Protein AF-A0A1B6EWQ8-F1 (afdb_monomer_lite)

pLDDT: mean 90.17, std 10.99, range [38.34, 97.69]

Radius of gyration: 24.18 Å; chains: 1; bounding box: 57×37×58 Å

Organism: NCBI:txid1464854

Foldseek 3Di:
DDDDPFDKDWDQDPVPRDIDIDGDDDDDPCNQVVPPDPDADWDKDWDADPVGIDIDPIDGDDDWDFDPDWPDAFDDDDDDPPDDDDTDGGGTDIVPRDDDDDDD

InterPro domains:
  IPR007110 Immunoglobulin-like domain [PS50835] (58-104)
  IPR013783 Immunoglobulin-like fold [G3DSA:2.60.40.10] (2-67)
  IPR013783 Immunoglobulin-like fold [G3DSA:2.60.40.10] (68-104)
  IPR036179 Immunoglobulin-like domain superfamily [SSF48726] (67-104)
  IPR057755 Netrin receptor UNC5A-D-like, N-terminal domain [PF25609] (6-61)

Structure (mmCIF, N/CA/C/O backbone):
data_AF-A0A1B6EWQ8-F1
#
_entry.id   AF-A0A1B6EWQ8-F1
#
loop_
_atom_site.group_PDB
_atom_site.id
_atom_site.type_symbol
_atom_site.label_atom_id
_atom_site.label_alt_id
_atom_site.label_comp_id
_atom_site.label_asym_id
_atom_site.label_entity_id
_atom_site.label_seq_id
_atom_site.pdbx_PDB_ins_code
_atom_site.Cartn_x
_atom_site.Cartn_y
_atom_site.Cartn_z
_atom_site.occupancy
_atom_site.B_iso_or_equiv
_atom_site.auth_seq_id
_atom_site.auth_comp_id
_atom_site.auth_asym_id
_atom_site.auth_atom_id
_atom_site.pdbx_PDB_model_num
ATOM 1 N N . ALA A 1 1 ? 10.481 12.634 -14.373 1.00 38.34 1 ALA A N 1
ATOM 2 C CA . ALA A 1 1 ? 11.571 12.138 -15.237 1.00 38.34 1 ALA A CA 1
ATOM 3 C C . ALA A 1 1 ? 12.888 12.578 -14.618 1.00 38.34 1 ALA A C 1
ATOM 5 O O . ALA A 1 1 ? 13.496 13.541 -15.061 1.00 38.34 1 ALA A O 1
ATOM 6 N N . THR A 1 2 ? 13.263 11.927 -13.526 1.00 42.16 2 THR A N 1
ATOM 7 C CA . THR A 1 2 ? 14.528 12.129 -12.824 1.00 42.16 2 THR A CA 1
ATOM 8 C C . THR A 1 2 ? 15.363 10.892 -13.114 1.00 42.16 2 THR A C 1
ATOM 10 O O . THR A 1 2 ? 14.968 9.771 -12.810 1.00 42.16 2 THR A O 1
ATOM 13 N N . GLY A 1 3 ? 16.441 11.093 -13.868 1.00 42.44 3 GLY A N 1
ATOM 14 C CA . GLY A 1 3 ? 17.383 10.050 -14.246 1.00 42.44 3 GLY A CA 1
ATOM 15 C C . GLY A 1 3 ? 18.352 9.773 -13.109 1.00 42.44 3 GLY A C 1
ATOM 16 O O . GLY A 1 3 ? 19.505 10.185 -13.187 1.00 42.44 3 GLY A O 1
ATOM 17 N N . GLU A 1 4 ? 17.895 9.089 -12.065 1.00 52.34 4 GLU A N 1
ATOM 18 C CA . GLU A 1 4 ? 18.812 8.384 -11.175 1.00 52.34 4 GLU A CA 1
ATOM 19 C C . GLU A 1 4 ? 19.142 7.033 -11.802 1.00 52.34 4 GLU A C 1
ATOM 21 O O . GLU A 1 4 ? 18.265 6.265 -12.205 1.00 52.34 4 GLU A O 1
ATOM 26 N N . LEU A 1 5 ? 20.441 6.787 -11.973 1.00 57.50 5 LEU A N 1
ATOM 27 C CA . LEU A 1 5 ? 20.959 5.544 -12.515 1.00 57.50 5 LEU A CA 1
ATOM 28 C C . LEU A 1 5 ? 20.714 4.460 -11.460 1.00 57.50 5 LEU A C 1
ATOM 30 O O . LEU A 1 5 ? 21.525 4.269 -10.555 1.00 57.50 5 LEU A O 1
ATOM 34 N N . HIS A 1 6 ? 19.562 3.797 -11.537 1.00 67.12 6 HIS A N 1
ATOM 35 C CA . HIS A 1 6 ? 19.281 2.643 -10.696 1.00 67.12 6 HIS A CA 1
ATOM 36 C C . HIS A 1 6 ? 20.428 1.641 -10.849 1.00 67.12 6 HIS A C 1
ATOM 38 O O . HIS A 1 6 ? 20.818 1.357 -11.989 1.00 67.12 6 HIS A O 1
ATOM 44 N N . PRO A 1 7 ? 21.001 1.127 -9.745 1.00 71.44 7 PRO A N 1
ATOM 45 C CA . PRO A 1 7 ? 22.063 0.141 -9.826 1.00 71.44 7 PRO A CA 1
ATOM 46 C C . PRO A 1 7 ? 21.601 -1.003 -10.721 1.00 71.44 7 PRO A C 1
ATOM 48 O O . PRO A 1 7 ? 20.515 -1.562 -10.548 1.00 71.44 7 PRO A O 1
ATOM 51 N N . HIS A 1 8 ? 22.418 -1.274 -11.731 1.00 79.62 8 HIS A N 1
ATOM 52 C CA . HIS A 1 8 ? 22.129 -2.239 -12.767 1.00 79.62 8 HIS A CA 1
ATOM 53 C C . HIS A 1 8 ? 23.264 -3.247 -12.822 1.00 79.62 8 HIS A C 1
ATOM 55 O O . HIS A 1 8 ? 24.422 -2.877 -13.037 1.00 79.62 8 HIS A O 1
ATOM 61 N N . GLN A 1 9 ? 22.929 -4.515 -12.630 1.00 84.81 9 GLN A N 1
ATOM 62 C CA . GLN A 1 9 ? 23.877 -5.609 -12.688 1.00 84.81 9 GLN A CA 1
ATOM 63 C C . GLN A 1 9 ? 23.626 -6.428 -13.946 1.00 84.81 9 GLN A C 1
ATOM 65 O O . GLN A 1 9 ? 22.521 -6.899 -14.204 1.00 84.81 9 GLN A O 1
ATOM 70 N N . GLU A 1 10 ? 24.684 -6.615 -14.724 1.00 88.44 10 GLU A N 1
ATOM 71 C CA . GLU A 1 10 ? 24.665 -7.514 -15.866 1.00 88.44 10 GLU A CA 1
ATOM 72 C C . GLU A 1 10 ? 25.296 -8.840 -15.484 1.00 88.44 10 GLU A C 1
ATOM 74 O O . GLU A 1 10 ? 26.372 -8.884 -14.883 1.00 88.44 10 GLU A O 1
ATOM 79 N N . PHE A 1 11 ? 24.653 -9.929 -15.876 1.00 89.25 11 PHE A N 1
ATOM 80 C CA . PHE A 1 11 ? 25.210 -11.261 -15.711 1.00 89.25 11 PHE A CA 1
ATOM 81 C C . PHE A 1 11 ? 24.738 -12.176 -16.833 1.00 89.25 11 PHE A C 1
ATOM 83 O O . PHE A 1 11 ? 23.773 -11.889 -17.537 1.00 89.25 11 PHE A O 1
ATOM 90 N N . VAL A 1 12 ? 25.440 -13.287 -17.020 1.00 90.50 12 VAL A N 1
ATOM 91 C CA . VAL A 1 12 ? 25.023 -14.346 -17.940 1.00 90.50 12 VAL A CA 1
ATOM 92 C C . VAL A 1 12 ? 24.577 -15.522 -17.094 1.00 90.50 12 VAL A C 1
ATOM 94 O O . VAL A 1 12 ? 25.331 -15.981 -16.239 1.00 90.50 12 VAL A O 1
ATOM 97 N N . ASP A 1 13 ? 23.352 -15.989 -17.308 1.00 85.25 13 ASP A N 1
ATOM 98 C CA . ASP A 1 13 ? 22.864 -17.196 -16.648 1.00 85.25 13 ASP A CA 1
ATOM 99 C C . ASP A 1 13 ? 23.669 -18.408 -17.162 1.00 85.25 13 ASP A C 1
ATOM 101 O O . ASP A 1 13 ? 23.635 -18.696 -18.362 1.00 85.25 13 ASP A O 1
ATOM 105 N N . PRO A 1 14 ? 24.409 -19.124 -16.295 1.00 90.44 14 PRO A N 1
ATOM 106 C CA . PRO A 1 14 ? 25.273 -20.224 -16.711 1.00 90.44 14 PRO A CA 1
ATOM 107 C C . PRO A 1 14 ? 24.508 -21.447 -17.238 1.00 90.44 14 PRO A C 1
ATOM 109 O O . PRO A 1 14 ? 25.108 -22.269 -17.927 1.00 90.44 14 PRO A O 1
ATOM 112 N N . GLN A 1 15 ? 23.211 -21.594 -16.939 1.00 91.69 15 GLN A N 1
ATOM 113 C CA . GLN A 1 15 ? 22.393 -22.703 -17.444 1.00 91.69 15 GLN A CA 1
ATOM 114 C C . GLN A 1 15 ?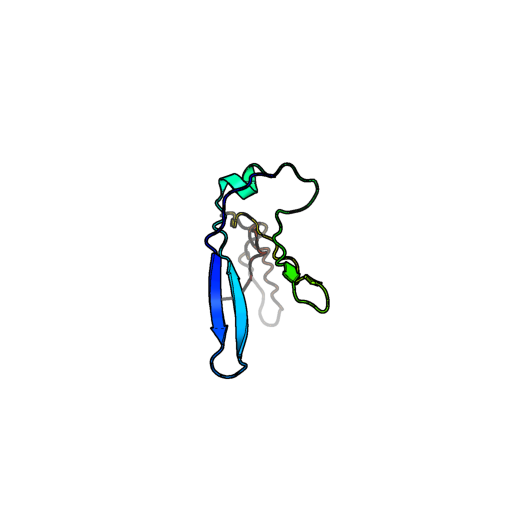 21.802 -22.412 -18.826 1.00 91.69 15 GLN A C 1
ATOM 116 O O . GLN A 1 15 ? 21.648 -23.330 -19.631 1.00 91.69 15 GLN A O 1
ATOM 121 N N . THR A 1 16 ? 21.473 -21.150 -19.113 1.00 88.00 16 THR A N 1
ATOM 122 C CA . THR A 1 16 ? 20.778 -20.759 -20.353 1.00 88.00 16 THR A CA 1
ATOM 123 C C . THR A 1 16 ? 21.655 -19.986 -21.340 1.00 88.00 16 THR A C 1
ATOM 125 O O . THR A 1 16 ? 21.307 -19.881 -22.515 1.00 88.00 16 THR A O 1
ATOM 128 N N . GLY A 1 17 ? 22.788 -19.436 -20.893 1.00 85.69 17 GLY A N 1
ATOM 129 C CA . GLY A 1 17 ? 23.663 -18.569 -21.686 1.00 85.69 17 GLY A CA 1
ATOM 130 C C . GLY A 1 17 ? 23.058 -17.196 -22.004 1.00 85.69 17 GLY A C 1
ATOM 131 O O . GLY A 1 17 ? 23.633 -16.436 -22.785 1.00 85.69 17 GLY A O 1
ATOM 132 N N . VAL A 1 18 ? 21.898 -16.865 -21.428 1.00 86.06 18 VAL A N 1
ATOM 133 C CA . VAL A 1 18 ? 21.200 -15.597 -21.662 1.00 86.06 18 VAL A CA 1
ATOM 134 C C . VAL A 1 18 ? 21.845 -14.496 -20.824 1.00 86.06 18 VAL A C 1
ATOM 136 O O . VAL A 1 18 ? 22.038 -14.651 -19.617 1.00 86.06 18 VAL A O 1
ATOM 139 N N . ARG A 1 19 ? 22.169 -13.365 -21.464 1.00 87.06 19 ARG A N 1
ATOM 140 C CA . ARG A 1 19 ? 22.618 -12.152 -20.772 1.00 87.06 19 ARG A CA 1
ATOM 141 C C . ARG A 1 19 ? 21.409 -11.452 -20.166 1.00 87.06 19 ARG A C 1
ATOM 143 O O . ARG A 1 19 ? 20.534 -10.987 -20.894 1.00 87.06 19 ARG A O 1
ATOM 150 N N . ASN A 1 20 ? 21.388 -11.388 -18.847 1.00 88.38 20 ASN A N 1
ATOM 151 C CA . ASN A 1 20 ? 20.355 -10.750 -18.061 1.00 88.38 20 ASN A CA 1
ATOM 152 C C . ASN A 1 20 ? 20.844 -9.422 -17.498 1.00 88.38 20 ASN A C 1
ATOM 154 O O . ASN A 1 20 ? 22.038 -9.178 -17.304 1.00 88.38 20 ASN A O 1
ATOM 158 N N . VAL A 1 21 ? 19.853 -8.584 -17.257 1.00 89.19 21 VAL A N 1
ATOM 159 C CA . VAL A 1 21 ? 19.950 -7.240 -16.724 1.00 89.19 21 VAL A CA 1
ATOM 160 C C . VAL A 1 21 ? 19.049 -7.215 -15.500 1.00 89.19 21 VAL A C 1
ATOM 162 O O . VAL A 1 21 ? 17.844 -7.431 -15.618 1.00 89.19 21 VAL A O 1
ATOM 165 N N . GLU A 1 22 ? 19.629 -6.968 -14.335 1.00 87.06 22 GLU A N 1
ATOM 166 C CA . GLU A 1 22 ? 18.887 -6.765 -13.096 1.00 87.06 22 GLU A CA 1
ATOM 167 C C . GLU A 1 22 ? 19.003 -5.307 -12.668 1.00 87.06 22 GLU A C 1
ATOM 169 O O . GLU A 1 22 ? 20.072 -4.710 -12.773 1.00 87.06 22 GLU A O 1
ATOM 174 N N . THR A 1 23 ? 17.900 -4.724 -12.202 1.00 87.75 23 THR A N 1
ATOM 175 C CA . THR A 1 23 ? 17.860 -3.350 -11.702 1.00 87.75 23 THR A CA 1
ATOM 176 C C . THR A 1 23 ? 17.068 -3.283 -10.407 1.00 87.75 23 THR A C 1
ATOM 178 O O . THR A 1 23 ? 16.065 -3.982 -10.250 1.00 87.75 23 THR A O 1
ATOM 181 N N . VAL A 1 24 ? 17.523 -2.445 -9.477 1.00 88.75 24 VAL A N 1
ATOM 182 C CA . VAL A 1 24 ? 16.874 -2.241 -8.179 1.00 88.75 24 VAL A CA 1
ATOM 183 C C . VAL A 1 24 ? 16.585 -0.759 -7.992 1.00 88.75 24 VAL A C 1
ATOM 185 O O . VAL A 1 24 ? 17.455 0.083 -8.205 1.00 88.75 24 VAL A O 1
ATOM 188 N N . ILE A 1 25 ? 15.359 -0.451 -7.572 1.00 90.19 25 ILE A N 1
ATOM 189 C CA . ILE A 1 25 ? 14.889 0.910 -7.313 1.00 90.19 25 ILE A CA 1
ATOM 190 C C . ILE A 1 25 ? 14.524 1.010 -5.838 1.00 90.19 25 ILE A C 1
ATOM 192 O O . ILE A 1 25 ? 13.728 0.212 -5.343 1.00 90.19 25 ILE A O 1
ATOM 196 N N . ASN A 1 26 ? 15.092 1.998 -5.149 1.00 92.00 26 ASN A N 1
ATOM 197 C CA . ASN A 1 26 ? 14.695 2.335 -3.789 1.00 92.00 26 ASN A CA 1
ATOM 198 C C . ASN A 1 26 ? 13.634 3.427 -3.851 1.00 92.00 26 ASN A C 1
ATOM 200 O O . ASN A 1 26 ? 13.831 4.432 -4.522 1.00 92.00 26 ASN A O 1
ATOM 204 N N . ILE A 1 27 ? 12.520 3.209 -3.158 1.00 93.38 27 ILE A N 1
ATOM 205 C CA . ILE A 1 27 ? 11.374 4.117 -3.155 1.00 93.38 27 ILE A CA 1
ATOM 206 C C . ILE A 1 27 ? 11.184 4.589 -1.724 1.00 93.38 27 ILE A C 1
ATOM 208 O O . ILE A 1 27 ? 11.040 3.780 -0.803 1.00 93.38 27 ILE A O 1
ATOM 212 N N . THR A 1 28 ? 11.236 5.897 -1.538 1.00 94.62 28 THR A N 1
ATOM 213 C CA . THR A 1 28 ? 11.097 6.550 -0.244 1.00 94.62 28 THR A CA 1
ATOM 214 C C . THR A 1 28 ? 9.647 6.948 0.011 1.00 94.62 28 THR A C 1
ATOM 216 O O . THR A 1 28 ? 8.783 6.880 -0.863 1.00 94.62 28 THR A O 1
ATOM 219 N N . ARG A 1 29 ? 9.360 7.351 1.251 1.00 93.94 29 ARG A N 1
ATOM 220 C CA . ARG A 1 29 ? 8.054 7.913 1.605 1.00 93.94 29 ARG A CA 1
ATOM 221 C C . ARG A 1 29 ? 7.777 9.195 0.818 1.00 93.94 29 ARG A C 1
ATOM 223 O O . ARG A 1 29 ? 6.667 9.345 0.316 1.00 93.94 29 ARG A O 1
ATOM 230 N N . ASP A 1 30 ? 8.777 10.063 0.702 1.00 95.19 30 ASP A N 1
ATOM 231 C CA . ASP A 1 30 ? 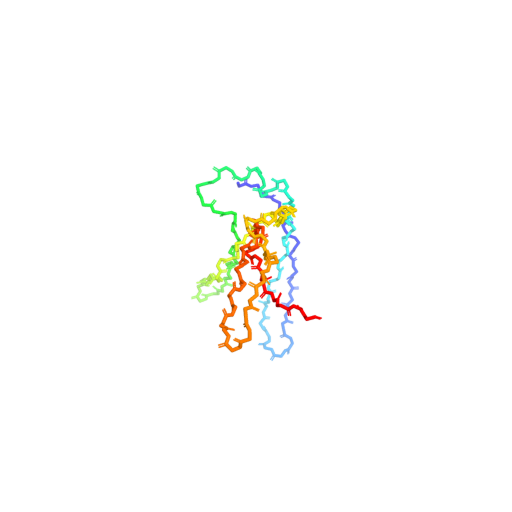8.646 11.367 0.052 1.00 95.19 30 ASP A CA 1
ATOM 232 C C . ASP A 1 30 ? 8.308 11.193 -1.437 1.00 95.19 30 ASP A C 1
ATOM 234 O O . ASP A 1 30 ? 7.399 11.851 -1.931 1.00 95.19 30 ASP A O 1
ATOM 238 N N . ASP A 1 31 ? 8.903 10.200 -2.118 1.00 94.00 31 ASP A N 1
ATOM 239 C CA . ASP A 1 31 ? 8.571 9.865 -3.517 1.00 94.00 31 ASP A CA 1
ATOM 240 C C . ASP A 1 31 ? 7.075 9.575 -3.731 1.00 94.00 31 ASP A C 1
ATOM 242 O O . ASP A 1 31 ? 6.511 9.892 -4.781 1.00 94.00 31 ASP A O 1
ATOM 246 N N . VAL A 1 32 ? 6.433 8.942 -2.743 1.00 94.75 32 VAL A N 1
ATOM 247 C CA . VAL A 1 32 ? 5.018 8.552 -2.794 1.00 94.75 32 VAL A CA 1
ATOM 248 C C . VAL A 1 32 ? 4.113 9.701 -2.348 1.00 94.75 32 VAL A C 1
ATOM 250 O O . VAL A 1 32 ? 3.076 9.929 -2.967 1.00 94.75 32 VAL A O 1
ATOM 253 N N . GLU A 1 33 ? 4.481 10.429 -1.290 1.00 92.56 33 GLU A N 1
ATOM 254 C CA . GLU A 1 33 ? 3.692 11.550 -0.756 1.00 92.56 33 GLU A CA 1
ATOM 255 C C . GLU A 1 33 ? 3.726 12.782 -1.682 1.00 92.56 33 GLU A C 1
ATOM 257 O O . GLU A 1 33 ? 2.723 13.488 -1.801 1.00 92.56 33 GLU A O 1
ATOM 262 N N . GLU A 1 34 ? 4.829 13.003 -2.403 1.00 93.38 34 GLU A N 1
ATOM 263 C CA . GLU A 1 34 ? 4.993 14.090 -3.381 1.00 93.38 34 GLU A CA 1
ATOM 264 C C . GLU A 1 34 ? 4.541 13.706 -4.802 1.00 93.38 34 GLU A C 1
ATOM 266 O O . GLU A 1 34 ? 4.685 14.472 -5.761 1.00 93.38 34 GLU A O 1
ATOM 271 N N . TYR A 1 35 ? 3.955 12.522 -4.977 1.00 93.38 35 TYR A N 1
ATOM 272 C CA . TYR A 1 35 ? 3.384 12.126 -6.255 1.00 93.38 35 TYR A CA 1
ATOM 273 C C . TYR A 1 35 ? 2.015 12.776 -6.478 1.00 93.38 35 TYR A C 1
ATOM 275 O O . TYR A 1 35 ? 0.973 12.268 -6.071 1.00 93.38 35 TYR A O 1
ATOM 283 N N . PHE A 1 36 ? 2.001 13.885 -7.216 1.00 90.00 36 PHE A N 1
ATOM 284 C CA . PHE A 1 36 ? 0.776 14.619 -7.571 1.00 90.00 36 PHE A CA 1
ATOM 285 C C . PHE A 1 36 ? 0.034 14.052 -8.800 1.00 90.00 36 PHE A C 1
ATOM 287 O O . PHE A 1 36 ? -0.680 14.775 -9.501 1.00 90.00 36 PHE A O 1
ATOM 294 N N . GLY A 1 37 ? 0.230 12.768 -9.116 1.00 89.81 37 GLY A N 1
ATOM 295 C CA . GLY A 1 37 ? -0.504 12.100 -10.190 1.00 89.81 37 GLY A CA 1
ATOM 296 C C . GLY A 1 37 ? -1.985 11.900 -9.848 1.00 89.81 37 GLY A C 1
ATOM 297 O O . GLY A 1 37 ? -2.389 11.950 -8.692 1.00 89.81 37 GLY A O 1
ATOM 298 N N . LYS A 1 38 ? -2.820 11.670 -10.871 1.00 88.06 38 LYS A N 1
ATOM 299 C CA . LYS A 1 38 ? -4.253 11.366 -10.668 1.00 88.06 38 LYS A CA 1
ATOM 300 C C . LYS A 1 38 ? -4.494 9.952 -10.128 1.00 88.06 38 LYS A C 1
ATOM 302 O O . LYS A 1 38 ? -5.511 9.716 -9.485 1.00 88.06 38 LYS A O 1
ATOM 307 N N . ASP A 1 39 ? -3.583 9.034 -10.436 1.00 91.38 39 ASP A N 1
ATOM 308 C CA . ASP A 1 39 ? -3.632 7.637 -10.009 1.00 91.38 39 ASP A CA 1
ATOM 309 C C . ASP A 1 39 ? -2.759 7.421 -8.763 1.00 91.38 39 ASP A C 1
ATOM 311 O O . ASP A 1 39 ? -2.069 8.329 -8.310 1.00 91.38 39 ASP A O 1
ATOM 315 N N . LYS A 1 40 ? -2.749 6.200 -8.218 1.00 91.12 40 LYS A N 1
ATOM 316 C CA . LYS A 1 40 ? -1.784 5.807 -7.182 1.00 91.12 40 LYS A CA 1
ATOM 317 C C . LYS A 1 40 ? -0.363 5.709 -7.743 1.00 91.12 40 LYS A C 1
ATOM 319 O O . LYS A 1 40 ? -0.183 5.415 -8.929 1.00 91.12 40 LYS A O 1
ATOM 324 N N . PHE A 1 41 ? 0.635 5.869 -6.872 1.00 95.12 41 PHE A N 1
ATOM 325 C CA . PHE A 1 41 ? 2.031 5.625 -7.225 1.00 95.12 41 PHE A CA 1
ATOM 326 C C . PHE A 1 41 ? 2.211 4.164 -7.654 1.00 95.12 41 PHE A C 1
ATOM 328 O O . PHE A 1 41 ? 1.772 3.239 -6.964 1.00 95.12 41 PHE A O 1
ATOM 335 N N . LYS A 1 42 ? 2.831 3.943 -8.816 1.00 94.94 42 LYS A N 1
ATOM 336 C CA . LYS A 1 42 ? 3.016 2.601 -9.374 1.00 94.94 42 LYS A CA 1
ATOM 337 C C . LYS A 1 42 ? 4.342 2.448 -10.102 1.00 94.94 42 LYS A C 1
ATOM 339 O O . LYS A 1 42 ? 4.796 3.369 -10.779 1.00 94.94 42 LYS A O 1
ATOM 344 N N . CYS A 1 43 ? 4.897 1.246 -10.027 1.00 93.88 43 CYS A N 1
ATOM 345 C CA . CYS A 1 43 ? 6.097 0.842 -10.744 1.00 93.88 43 CYS A CA 1
ATOM 346 C C . CYS A 1 43 ? 5.784 -0.296 -11.714 1.00 93.88 43 CYS A C 1
ATOM 348 O O . CYS A 1 43 ? 5.088 -1.249 -11.374 1.00 93.88 43 CYS A O 1
ATOM 350 N N . GLU A 1 44 ? 6.336 -0.212 -12.919 1.00 94.56 44 GLU A N 1
ATOM 351 C CA . GLU A 1 44 ? 6.299 -1.279 -13.918 1.00 94.56 44 GLU A CA 1
ATOM 352 C C . GLU A 1 44 ? 7.732 -1.597 -14.331 1.00 94.56 44 GLU A C 1
ATOM 354 O O . GLU A 1 44 ? 8.520 -0.689 -14.599 1.00 94.56 44 GLU A O 1
ATOM 359 N N . CYS A 1 45 ? 8.063 -2.882 -14.415 1.00 92.00 45 CYS A N 1
ATOM 360 C CA . CYS A 1 45 ? 9.319 -3.328 -14.991 1.00 92.00 45 CYS A CA 1
ATOM 361 C C . CYS A 1 45 ? 9.112 -3.598 -16.483 1.00 92.00 45 CYS A C 1
ATOM 363 O O . CYS A 1 45 ? 8.167 -4.289 -16.878 1.00 92.00 45 CYS A O 1
ATOM 365 N N . VAL A 1 46 ? 9.989 -3.047 -17.319 1.00 92.06 46 VAL A N 1
ATOM 366 C CA . VAL A 1 46 ? 9.984 -3.282 -18.764 1.00 92.06 46 VAL A CA 1
ATOM 367 C C . VAL A 1 46 ? 11.246 -4.053 -19.115 1.00 92.06 46 VAL A C 1
ATOM 369 O O . VAL A 1 46 ? 12.347 -3.594 -18.833 1.00 92.06 46 VAL A O 1
ATOM 372 N N . ALA A 1 47 ? 11.081 -5.227 -19.720 1.00 90.19 47 ALA A N 1
ATOM 373 C CA . ALA A 1 47 ? 12.186 -6.068 -20.163 1.00 90.19 47 ALA A CA 1
ATOM 374 C C . ALA A 1 47 ? 12.297 -6.029 -21.689 1.00 90.19 47 ALA A C 1
ATOM 376 O O . ALA A 1 47 ? 11.285 -6.119 -22.390 1.00 90.19 47 ALA A O 1
ATOM 377 N N . TRP A 1 48 ? 13.525 -5.935 -22.204 1.00 89.25 48 TRP A N 1
ATOM 378 C CA . TRP A 1 48 ? 13.822 -5.844 -23.636 1.00 89.25 48 TRP A CA 1
ATOM 379 C C . TRP A 1 48 ? 14.714 -6.993 -24.104 1.00 89.25 48 TRP A C 1
ATOM 381 O O . TRP A 1 48 ? 15.614 -7.435 -23.397 1.00 89.25 48 TRP A O 1
ATOM 391 N N . SER A 1 49 ? 14.488 -7.449 -25.334 1.00 87.25 49 SER A N 1
ATOM 392 C CA . SER A 1 49 ? 15.324 -8.419 -26.045 1.00 87.25 49 SER A CA 1
ATOM 393 C C . SER A 1 49 ? 15.369 -8.084 -27.539 1.00 87.25 49 SER A C 1
ATOM 395 O O . SER A 1 49 ? 14.608 -7.242 -28.020 1.00 87.25 49 SER A O 1
ATOM 397 N N . SER A 1 50 ? 16.184 -8.804 -28.315 1.00 86.06 50 SER A N 1
ATOM 398 C CA . SER A 1 50 ? 16.186 -8.694 -29.784 1.00 86.06 50 SER A CA 1
ATOM 399 C C . SER A 1 50 ? 14.835 -9.026 -30.434 1.00 86.06 50 SER A C 1
ATOM 401 O O . SER A 1 50 ? 14.602 -8.666 -31.584 1.00 86.06 50 SER A O 1
ATOM 403 N N . ARG A 1 51 ? 13.933 -9.701 -29.708 1.00 88.81 51 ARG A N 1
ATOM 404 C CA . ARG A 1 51 ? 12.602 -10.109 -30.183 1.00 88.81 51 ARG A CA 1
ATOM 405 C C . ARG A 1 51 ? 11.491 -9.126 -29.806 1.00 88.81 51 ARG A C 1
ATOM 407 O O . ARG A 1 51 ? 10.353 -9.337 -30.213 1.00 88.81 51 ARG A O 1
ATOM 414 N N . GLY A 1 52 ? 11.796 -8.082 -29.032 1.00 92.19 52 GLY A N 1
ATOM 415 C CA . GLY A 1 52 ? 10.828 -7.082 -28.582 1.00 92.19 52 GLY A CA 1
ATOM 416 C C . GLY A 1 52 ? 10.891 -6.812 -27.080 1.00 92.19 52 GLY A C 1
ATOM 417 O O . GLY A 1 52 ? 11.868 -7.160 -26.414 1.00 92.19 52 GLY A O 1
ATOM 418 N N . GLN A 1 53 ? 9.833 -6.187 -26.559 1.00 94.25 53 GLN A N 1
ATOM 419 C CA . GLN A 1 53 ? 9.709 -5.787 -25.156 1.00 94.25 53 GLN A CA 1
ATOM 420 C C . GLN A 1 53 ? 8.453 -6.364 -24.507 1.00 94.25 53 GLN A C 1
ATOM 422 O O . GLN A 1 53 ? 7.419 -6.495 -25.164 1.00 94.25 53 GLN A O 1
ATOM 427 N N . ILE A 1 54 ? 8.531 -6.646 -23.211 1.00 94.62 54 ILE A N 1
ATOM 428 C CA . ILE A 1 54 ? 7.392 -7.051 -22.383 1.00 94.62 54 ILE A CA 1
ATOM 429 C C . ILE A 1 54 ? 7.330 -6.185 -21.123 1.00 94.62 54 ILE A C 1
ATOM 431 O O . ILE A 1 54 ? 8.343 -5.638 -20.688 1.00 94.62 54 ILE A O 1
ATOM 435 N N . ARG A 1 55 ? 6.135 -6.050 -20.544 1.00 95.44 55 ARG A N 1
ATOM 436 C CA . ARG A 1 55 ? 5.894 -5.282 -19.315 1.00 95.44 55 ARG A CA 1
ATOM 437 C C . ARG A 1 55 ? 5.407 -6.207 -18.210 1.00 95.44 55 ARG A C 1
ATOM 439 O O . ARG A 1 55 ? 4.618 -7.112 -18.478 1.00 95.44 55 ARG A O 1
ATOM 446 N N . SER A 1 56 ? 5.868 -5.973 -16.988 1.00 95.69 56 SER A N 1
ATOM 447 C CA . SER A 1 56 ? 5.345 -6.645 -15.801 1.00 95.69 56 SER A CA 1
ATOM 448 C C . SER A 1 56 ? 3.925 -6.177 -15.479 1.00 95.69 56 SER A C 1
ATOM 450 O O . SER A 1 56 ? 3.415 -5.210 -16.047 1.00 95.69 56 SER A O 1
ATOM 452 N N . GLN A 1 57 ? 3.300 -6.831 -14.502 1.00 97.31 57 GLN A N 1
ATOM 453 C CA . GLN A 1 57 ? 2.159 -6.231 -13.818 1.00 97.31 57 GLN A CA 1
ATOM 454 C C . GLN A 1 57 ? 2.618 -4.977 -13.048 1.00 97.31 57 GLN A C 1
ATOM 456 O O . GLN A 1 57 ? 3.741 -4.976 -12.526 1.00 97.31 57 GLN A O 1
ATOM 461 N N . PRO A 1 58 ? 1.790 -3.921 -12.976 1.00 95.69 58 PRO A N 1
ATOM 462 C CA . PRO A 1 58 ? 2.106 -2.735 -12.196 1.00 95.69 58 PRO A CA 1
ATOM 463 C C . PRO A 1 58 ? 2.057 -3.043 -10.696 1.00 95.69 58 PRO A C 1
ATOM 465 O O . PRO A 1 58 ? 1.050 -3.532 -10.184 1.00 95.69 58 PRO A O 1
ATOM 468 N N . ALA A 1 59 ? 3.130 -2.711 -9.985 1.00 95.25 59 ALA A N 1
ATOM 469 C CA . ALA A 1 59 ? 3.187 -2.731 -8.532 1.00 95.25 59 ALA A CA 1
ATOM 470 C C . ALA A 1 59 ? 2.712 -1.378 -7.992 1.00 95.25 59 ALA A C 1
ATOM 472 O O . ALA A 1 59 ? 3.345 -0.358 -8.252 1.00 95.25 59 ALA A O 1
ATOM 473 N N . VAL A 1 60 ? 1.594 -1.364 -7.266 1.00 94.75 60 VAL A N 1
ATOM 474 C CA . VAL A 1 60 ? 1.056 -0.156 -6.624 1.00 94.75 60 VAL A CA 1
ATOM 475 C C . VAL A 1 60 ? 1.662 -0.010 -5.235 1.00 94.75 60 VAL A C 1
ATOM 477 O O . VAL A 1 60 ? 1.682 -0.972 -4.468 1.00 94.75 60 VAL A O 1
ATOM 480 N N . ILE A 1 61 ? 2.136 1.189 -4.915 1.00 95.19 61 ILE A N 1
ATOM 481 C CA . ILE A 1 61 ? 2.819 1.494 -3.660 1.00 95.19 61 ILE A CA 1
ATOM 482 C C . ILE A 1 61 ? 2.026 2.582 -2.948 1.00 95.19 61 ILE A C 1
ATOM 484 O O . ILE A 1 61 ? 1.694 3.605 -3.539 1.00 95.19 61 ILE A O 1
ATOM 488 N N . ASP A 1 62 ? 1.717 2.339 -1.679 1.00 93.75 62 ASP A N 1
ATOM 489 C CA . ASP A 1 62 ? 0.966 3.246 -0.817 1.00 93.75 62 ASP A CA 1
ATOM 490 C C . ASP A 1 62 ? 1.667 3.365 0.539 1.00 93.75 62 ASP A C 1
ATOM 492 O O . ASP A 1 62 ? 2.308 2.425 1.022 1.00 93.75 62 ASP A O 1
ATOM 496 N N . VAL A 1 63 ? 1.486 4.510 1.195 1.00 94.88 63 VAL A N 1
ATOM 497 C CA . VAL A 1 63 ? 1.940 4.709 2.573 1.00 94.88 63 VAL A CA 1
ATOM 498 C C . VAL A 1 63 ? 0.994 3.977 3.523 1.00 94.88 63 VAL A C 1
ATOM 500 O O . VAL A 1 63 ? -0.158 4.375 3.715 1.00 94.88 63 VAL A O 1
ATOM 503 N N . ALA A 1 64 ? 1.489 2.900 4.133 1.00 96.44 64 ALA A N 1
ATOM 504 C CA . ALA A 1 64 ? 0.703 2.095 5.057 1.00 96.44 64 ALA A CA 1
ATOM 505 C C . ALA A 1 64 ? 0.327 2.881 6.322 1.00 96.44 64 ALA A C 1
ATOM 507 O O . ALA A 1 64 ? 1.159 3.560 6.933 1.00 96.44 64 ALA A O 1
ATOM 508 N N . TYR A 1 65 ? -0.928 2.746 6.749 1.00 96.38 65 TYR A N 1
ATOM 509 C CA . TYR A 1 65 ? -1.404 3.304 8.011 1.00 96.38 65 TYR A CA 1
ATOM 510 C C . TYR A 1 65 ? -2.562 2.491 8.582 1.00 96.38 65 TYR A C 1
ATOM 512 O O . TYR A 1 65 ? -3.295 1.814 7.862 1.00 96.38 65 TYR A O 1
ATOM 520 N N . LEU A 1 66 ? -2.764 2.631 9.890 1.00 97.69 66 LEU A N 1
ATOM 521 C CA . LEU A 1 66 ? -3.922 2.105 10.598 1.00 97.69 66 LEU A CA 1
ATOM 522 C C . LEU A 1 66 ? -4.357 3.115 11.660 1.00 97.69 66 LEU A C 1
ATOM 524 O O . LEU A 1 66 ? -3.548 3.572 12.472 1.00 97.69 66 LEU A O 1
ATOM 528 N N . LYS A 1 67 ? -5.631 3.506 11.644 1.00 97.56 67 LYS A N 1
ATOM 529 C CA . LYS A 1 67 ? -6.197 4.381 12.676 1.00 97.56 67 LYS A CA 1
ATOM 530 C C . LYS A 1 67 ? -6.370 3.605 13.985 1.00 97.56 67 LYS A C 1
ATOM 532 O O . LYS A 1 67 ? -6.545 2.394 13.994 1.00 97.56 67 LYS A O 1
ATOM 537 N N . LYS A 1 68 ? -6.312 4.318 15.114 1.00 96.50 68 LYS A N 1
ATOM 538 C CA . LYS A 1 68 ? -6.425 3.701 16.449 1.00 96.50 68 LYS A CA 1
ATOM 539 C C . LYS A 1 68 ? -7.866 3.390 16.850 1.00 96.50 68 LYS A C 1
ATOM 541 O O . LYS A 1 68 ? -8.102 2.443 17.588 1.00 96.50 68 LYS A O 1
ATOM 546 N N . GLN A 1 69 ? -8.808 4.227 16.427 1.00 96.25 69 GLN A N 1
ATOM 547 C CA . GLN A 1 69 ? -10.209 4.123 16.824 1.00 96.25 69 GLN A CA 1
ATOM 548 C C . GLN A 1 69 ? -10.951 3.224 15.841 1.00 96.25 69 GLN A C 1
ATOM 550 O O . GLN A 1 69 ? -10.858 3.428 14.631 1.00 96.25 69 GLN A O 1
ATOM 555 N N . PHE A 1 70 ? -11.661 2.233 16.376 1.00 95.69 70 PHE A N 1
ATOM 556 C CA . PHE A 1 70 ? -12.578 1.410 15.598 1.00 95.69 70 PHE A CA 1
ATOM 557 C C . PHE A 1 70 ? -13.719 2.270 15.076 1.00 95.69 70 PHE A C 1
ATOM 559 O O . PHE A 1 70 ? -14.184 3.165 15.779 1.00 95.69 70 PHE A O 1
ATOM 566 N N . ASP A 1 71 ? -14.173 1.955 13.868 1.00 95.00 71 ASP A N 1
ATOM 567 C CA . ASP A 1 71 ? -15.375 2.570 13.317 1.00 95.00 71 ASP A CA 1
ATOM 568 C C . ASP A 1 71 ? -16.616 2.081 14.083 1.00 95.00 71 ASP A C 1
ATOM 570 O O . ASP A 1 71 ? -17.455 2.870 14.509 1.00 95.00 71 ASP A O 1
ATOM 574 N N . SER A 1 72 ? -16.666 0.780 14.399 1.00 94.94 72 SER A N 1
ATOM 575 C CA . SER A 1 72 ? -17.555 0.262 15.443 1.00 94.94 72 SER A CA 1
ATOM 576 C C . SER A 1 72 ? -16.902 -0.903 16.198 1.00 94.94 72 SER A C 1
ATOM 578 O O . SER A 1 72 ? -16.584 -1.934 15.597 1.00 94.94 72 SER A O 1
ATOM 580 N N . PRO A 1 73 ? -16.642 -0.766 17.508 1.00 94.50 73 PRO A N 1
ATOM 581 C CA . PRO A 1 73 ? -16.199 -1.889 18.320 1.00 94.50 73 PRO A CA 1
ATOM 582 C C . PRO A 1 73 ? -17.380 -2.820 18.650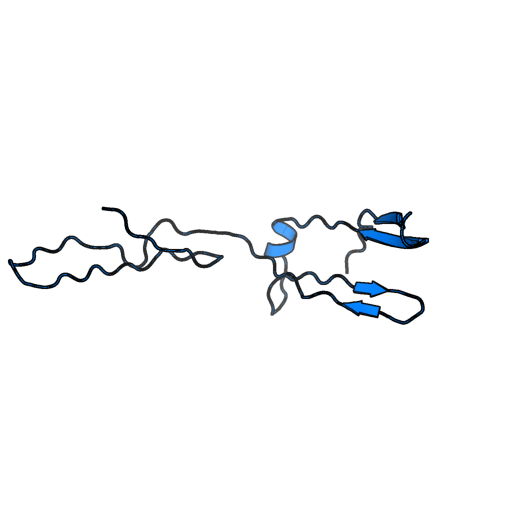 1.00 94.50 73 PRO A C 1
ATOM 584 O O . PRO A 1 73 ? -18.531 -2.378 18.644 1.00 94.50 73 PRO A O 1
ATOM 587 N N . PRO A 1 74 ? -17.120 -4.091 19.000 1.00 95.38 74 PRO A N 1
ATOM 588 C CA . PRO A 1 74 ? -18.151 -4.948 19.569 1.00 95.38 74 PRO A CA 1
ATOM 589 C C . PRO A 1 74 ? -18.590 -4.426 20.940 1.00 95.38 74 PRO A C 1
ATOM 591 O O . PRO A 1 74 ? -17.759 -4.098 21.789 1.00 95.38 74 PRO A O 1
ATOM 594 N N . TYR A 1 75 ? -19.901 -4.374 21.162 1.00 93.81 75 TYR A N 1
ATOM 595 C CA . TYR A 1 75 ? -20.496 -3.936 22.424 1.00 93.81 75 TYR A CA 1
ATOM 596 C C . TYR A 1 75 ? -20.993 -5.124 23.242 1.00 93.81 75 TYR A C 1
ATOM 598 O O . TYR A 1 75 ? -21.462 -6.121 22.694 1.00 93.81 75 TYR A O 1
ATOM 606 N N . SER A 1 76 ? -20.932 -4.993 24.566 1.00 94.38 76 SER A N 1
ATOM 607 C CA . SER A 1 76 ? -21.504 -5.979 25.479 1.00 94.38 76 SER A CA 1
ATOM 608 C C . SER A 1 76 ? -23.021 -6.056 25.311 1.00 94.38 76 SER A C 1
ATOM 610 O O . SER A 1 76 ? -23.704 -5.032 25.333 1.00 94.38 76 SER A O 1
ATOM 612 N N . GLN A 1 77 ? -23.547 -7.275 25.204 1.00 93.56 77 GLN A N 1
ATOM 613 C CA . GLN A 1 77 ? -24.978 -7.545 25.109 1.00 93.56 77 GLN A CA 1
ATOM 614 C C . GLN A 1 77 ? -25.394 -8.526 26.210 1.00 93.56 77 GLN A C 1
ATOM 616 O O . GLN A 1 77 ? -24.736 -9.544 26.418 1.00 93.56 77 GLN A O 1
ATOM 621 N N . ASN A 1 78 ? -26.503 -8.230 26.891 1.00 94.94 78 ASN A N 1
ATOM 622 C CA . ASN A 1 78 ? -27.203 -9.203 27.726 1.00 94.94 78 ASN A CA 1
ATOM 623 C C . ASN A 1 78 ? -28.239 -9.916 26.858 1.00 94.94 78 ASN A C 1
ATOM 625 O O . ASN A 1 78 ? -29.023 -9.257 26.174 1.00 94.94 78 ASN A O 1
ATOM 629 N N . VAL A 1 79 ? -28.227 -11.244 26.874 1.00 95.06 79 VAL A N 1
ATOM 630 C CA . VAL A 1 79 ? -29.112 -12.082 26.060 1.00 95.06 79 VAL A CA 1
ATOM 631 C C . VAL A 1 79 ? -29.725 -13.139 26.964 1.00 95.06 79 VAL A C 1
ATOM 633 O O . VAL A 1 79 ? -29.032 -13.714 27.804 1.00 95.06 79 VAL A O 1
ATOM 636 N N . GLU A 1 80 ? -31.034 -13.343 26.834 1.00 96.25 80 GLU A N 1
ATOM 637 C CA . GLU A 1 80 ? -31.742 -14.386 27.572 1.00 96.25 80 GLU A CA 1
ATOM 638 C C . GLU A 1 80 ? -31.284 -15.780 27.126 1.00 96.25 80 GLU A C 1
ATOM 640 O O . GLU A 1 80 ? -30.729 -15.966 26.041 1.00 96.25 80 GLU A O 1
ATOM 645 N N . MET A 1 81 ? -31.526 -16.782 27.970 1.00 94.94 81 MET A N 1
ATOM 646 C CA . MET A 1 81 ? -31.257 -18.169 27.597 1.00 94.94 81 MET A CA 1
ATOM 647 C C . MET A 1 81 ? -32.042 -18.528 26.323 1.00 94.94 81 MET A C 1
ATOM 649 O O . MET A 1 81 ? -33.143 -18.024 26.098 1.00 94.94 81 MET A O 1
ATOM 653 N N . ASP A 1 82 ? -31.432 -19.350 25.468 1.00 94.06 82 ASP A N 1
ATOM 654 C CA . ASP A 1 82 ? -31.980 -19.801 24.180 1.00 94.06 82 ASP A CA 1
ATOM 655 C C . ASP A 1 82 ? -32.245 -18.702 23.133 1.00 94.06 82 ASP A C 1
ATOM 657 O O . ASP A 1 82 ? -32.844 -18.964 22.090 1.00 94.06 82 ASP A O 1
ATOM 661 N N . HIS A 1 83 ? -31.741 -17.484 23.355 1.00 95.56 83 HIS A N 1
ATOM 662 C CA . HIS A 1 83 ? -31.782 -16.401 22.373 1.00 95.56 83 HIS A CA 1
ATOM 663 C C . HIS A 1 83 ? -30.430 -16.216 21.665 1.00 95.56 83 HIS A C 1
ATOM 665 O O . HIS A 1 83 ? -29.361 -16.509 22.203 1.00 95.56 83 HIS A O 1
ATOM 671 N N . GLN A 1 84 ? -30.469 -15.718 20.426 1.00 94.06 84 GLN A N 1
ATOM 672 C CA . GLN A 1 84 ? -29.276 -15.463 19.615 1.00 94.06 84 GLN A CA 1
ATOM 673 C C . GLN A 1 84 ? -28.639 -14.105 19.954 1.00 94.06 84 GLN 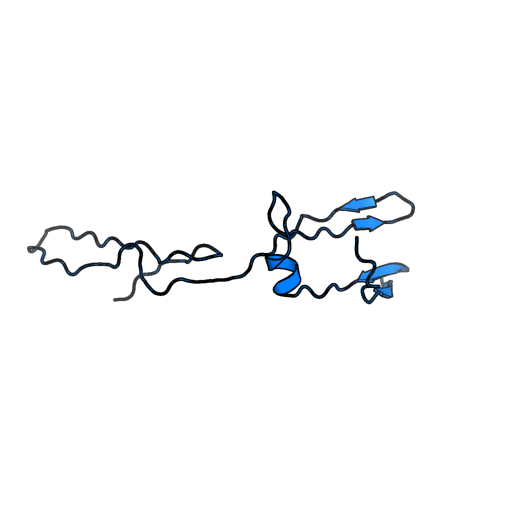A C 1
ATOM 675 O O . GLN A 1 84 ? -29.338 -13.109 20.142 1.00 94.06 84 GLN A O 1
ATOM 680 N N . ALA A 1 85 ? -27.304 -14.057 19.958 1.00 93.00 85 ALA A N 1
ATOM 681 C CA . ALA A 1 85 ? -26.513 -12.830 20.053 1.00 93.00 85 ALA A CA 1
ATOM 682 C C . ALA A 1 85 ? -25.791 -12.544 18.724 1.00 93.00 85 ALA A C 1
ATOM 684 O O . ALA A 1 85 ? -25.253 -13.462 18.102 1.00 93.00 85 ALA A O 1
ATOM 685 N N . GLU A 1 86 ? -25.739 -11.276 18.310 1.00 93.31 86 GLU A N 1
ATOM 686 C CA . GLU A 1 86 ? -24.964 -10.816 17.151 1.00 93.31 86 GLU A CA 1
ATOM 687 C C . GLU A 1 86 ? -24.001 -9.716 17.606 1.00 93.31 86 GLU A C 1
ATOM 689 O O . GLU A 1 86 ? -24.423 -8.645 18.039 1.00 93.31 86 GLU A O 1
ATOM 694 N N . LEU A 1 87 ? -22.697 -9.967 17.484 1.00 93.94 87 LEU A N 1
ATOM 695 C CA . LEU A 1 87 ? -21.668 -8.973 17.771 1.00 93.94 87 LEU A CA 1
ATOM 696 C C . LEU A 1 87 ? -21.187 -8.348 16.462 1.00 93.94 87 LEU A C 1
ATOM 698 O O . LEU A 1 87 ? -20.600 -9.019 15.614 1.00 93.94 87 LEU A O 1
ATOM 702 N N . ARG A 1 88 ? -21.424 -7.045 16.306 1.00 93.56 88 ARG A N 1
ATOM 703 C CA . ARG A 1 88 ? -20.950 -6.267 15.154 1.00 93.56 88 ARG A CA 1
ATOM 704 C C . ARG A 1 88 ? -19.561 -5.706 15.419 1.00 93.56 88 ARG A C 1
ATOM 706 O O . ARG A 1 88 ? -19.253 -5.322 16.542 1.00 93.56 88 ARG A O 1
ATOM 713 N N . CYS A 1 89 ? -18.729 -5.662 14.383 1.00 94.81 89 CYS A N 1
ATOM 714 C CA . CYS A 1 89 ? -17.396 -5.077 14.448 1.00 94.81 89 CYS A CA 1
ATOM 715 C C . CYS A 1 89 ? -17.019 -4.493 13.082 1.00 94.81 89 CYS A C 1
ATOM 717 O O . CYS A 1 89 ? -17.001 -5.207 12.078 1.00 94.81 89 CYS A O 1
ATOM 719 N N . HIS A 1 90 ? -16.692 -3.203 13.058 1.00 95.75 90 HIS A N 1
ATOM 720 C CA . HIS A 1 90 ? -16.101 -2.518 11.913 1.00 95.75 90 HIS A CA 1
ATOM 721 C C . HIS A 1 90 ? -14.708 -2.022 12.308 1.00 95.75 90 HIS A C 1
ATOM 723 O O . HIS A 1 90 ? -14.553 -1.221 13.235 1.00 95.75 90 HIS A O 1
ATOM 729 N N . ALA A 1 91 ? -13.691 -2.538 11.614 1.00 96.81 91 ALA A N 1
ATOM 730 C CA . ALA A 1 91 ? -12.294 -2.223 11.880 1.00 96.81 91 ALA A CA 1
ATOM 731 C C . ALA A 1 91 ? -11.989 -0.726 11.691 1.00 96.81 91 ALA A C 1
ATOM 733 O O . ALA A 1 91 ? -12.697 -0.034 10.957 1.00 96.81 91 ALA A O 1
ATOM 734 N N . PRO A 1 92 ? -10.910 -0.218 12.309 1.00 97.25 92 PRO A N 1
ATOM 735 C CA . PRO A 1 92 ? -10.420 1.122 12.022 1.00 97.25 92 PRO A CA 1
ATOM 736 C C . PRO A 1 92 ? -10.095 1.308 10.532 1.00 97.25 92 PRO A C 1
ATOM 738 O O . PRO A 1 92 ? -9.637 0.365 9.886 1.00 97.25 92 PRO A O 1
ATOM 741 N N . PRO A 1 93 ? -10.212 2.525 9.981 1.00 96.94 93 PRO A N 1
ATOM 742 C CA . PRO A 1 93 ? -9.695 2.814 8.649 1.00 96.94 93 PRO A CA 1
ATOM 743 C C . PRO A 1 93 ? -8.189 2.526 8.550 1.00 96.94 93 PRO A C 1
ATOM 745 O O . PRO A 1 93 ? -7.408 2.933 9.418 1.00 96.94 93 PRO A O 1
ATOM 748 N N . GLY A 1 94 ? -7.773 1.858 7.477 1.00 97.06 94 GLY A N 1
ATOM 749 C CA . GLY A 1 94 ? -6.375 1.515 7.234 1.00 97.06 94 GLY A CA 1
ATOM 750 C C . GLY A 1 94 ? -6.099 1.157 5.777 1.00 97.06 94 GLY A C 1
ATOM 751 O O . GLY A 1 94 ? -7.012 0.801 5.028 1.00 97.06 94 GLY A O 1
ATOM 752 N N . VAL A 1 95 ? -4.829 1.275 5.391 1.00 96.12 95 VAL A N 1
ATOM 753 C CA . VAL A 1 95 ? -4.305 0.841 4.091 1.00 96.12 95 VAL A CA 1
ATOM 754 C C . VAL A 1 95 ? -3.089 -0.066 4.339 1.00 96.12 95 VAL A C 1
ATOM 756 O O . VAL A 1 95 ? -2.143 0.387 4.989 1.00 96.12 95 VAL A O 1
ATOM 759 N N . PRO A 1 96 ? -3.087 -1.318 3.835 1.00 96.25 96 PRO A N 1
ATOM 760 C CA . PRO A 1 96 ? -4.215 -2.000 3.187 1.00 96.25 96 PRO A CA 1
ATOM 761 C C . PRO A 1 96 ? -5.410 -2.184 4.148 1.00 96.25 96 PRO A C 1
ATOM 763 O O . PRO A 1 96 ? -5.254 -1.987 5.356 1.00 96.25 96 PRO A O 1
ATOM 766 N N . PRO A 1 97 ? -6.602 -2.552 3.638 1.00 95.94 97 PRO A N 1
ATOM 767 C CA . PRO A 1 97 ? -7.757 -2.810 4.488 1.00 95.94 97 PRO A CA 1
ATOM 768 C C . PRO A 1 97 ? -7.422 -3.835 5.586 1.00 95.94 97 PRO A C 1
ATOM 770 O O . PRO A 1 97 ? -6.881 -4.901 5.274 1.00 95.94 97 PRO A O 1
ATOM 773 N N . PRO A 1 98 ? -7.714 -3.533 6.861 1.00 96.62 98 PRO A N 1
ATOM 774 C CA . PRO A 1 98 ? -7.391 -4.430 7.962 1.00 96.62 98 PRO A CA 1
ATOM 775 C C . PRO A 1 98 ? -8.268 -5.684 7.956 1.00 96.62 98 PRO A C 1
ATOM 777 O O . PRO A 1 98 ? -9.399 -5.685 7.470 1.00 96.62 98 PRO A O 1
ATOM 780 N N . GLN A 1 99 ? -7.746 -6.751 8.557 1.00 95.06 99 GLN A N 1
ATOM 781 C CA . GLN A 1 99 ? -8.457 -8.014 8.745 1.00 95.06 99 GLN A CA 1
ATOM 782 C C . GLN A 1 99 ? -9.007 -8.114 10.173 1.00 95.06 99 GLN A C 1
ATOM 784 O O . GLN A 1 99 ? -8.352 -7.694 11.126 1.00 95.06 99 GLN A O 1
ATOM 789 N N . ILE A 1 100 ? -10.207 -8.680 10.319 1.00 93.94 100 ILE A N 1
ATOM 790 C CA . ILE A 1 100 ? -10.904 -8.842 11.603 1.00 93.94 100 ILE A CA 1
ATOM 791 C C . ILE A 1 100 ? -10.946 -10.326 11.962 1.00 93.94 100 ILE A C 1
ATOM 793 O O . ILE A 1 100 ? -11.285 -11.161 11.126 1.00 93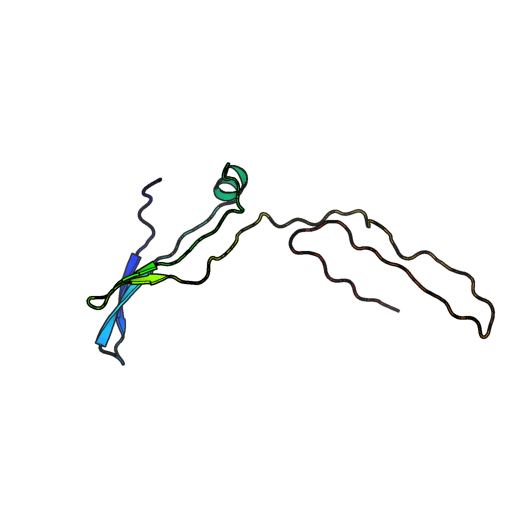.94 100 ILE A O 1
ATOM 797 N N . TYR A 1 101 ? -10.652 -10.642 13.219 1.00 94.81 101 TYR A N 1
ATOM 798 C CA . TYR A 1 101 ? -10.825 -11.970 13.799 1.00 94.81 101 TYR A CA 1
ATOM 799 C C . TYR A 1 101 ? -11.364 -11.844 15.226 1.00 94.81 101 TYR A C 1
ATOM 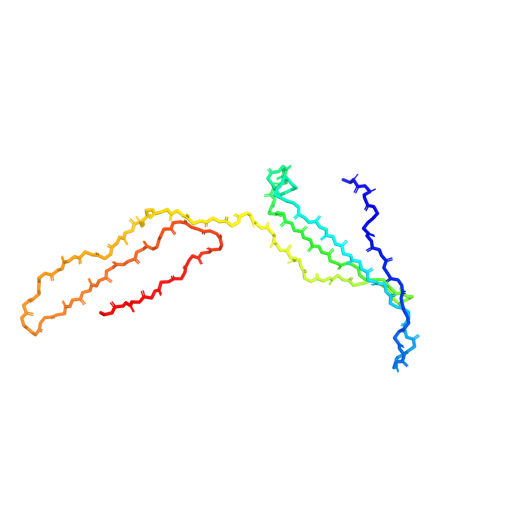801 O O . TYR A 1 101 ? -11.172 -10.823 15.887 1.00 94.81 101 TYR A O 1
ATOM 809 N N . TRP A 1 102 ? -12.050 -12.885 15.694 1.00 93.69 102 TRP A N 1
ATOM 810 C CA . TRP A 1 102 ? -12.656 -12.917 17.022 1.00 93.69 102 TRP A CA 1
ATOM 811 C C . TRP A 1 102 ? -11.790 -13.703 18.000 1.00 93.69 102 TRP A C 1
ATOM 813 O O . TRP A 1 102 ? -11.239 -14.750 17.658 1.00 93.69 102 TRP A O 1
ATOM 823 N N . LEU A 1 103 ? -11.704 -13.199 19.227 1.00 93.31 103 LEU A N 1
ATOM 824 C CA . LEU A 1 103 ? -11.083 -13.871 20.362 1.00 93.31 103 LEU A CA 1
ATOM 825 C C . LEU A 1 103 ? -12.160 -14.128 21.420 1.00 93.31 103 LEU A C 1
ATOM 827 O O . LEU A 1 103 ? -13.079 -13.320 21.561 1.00 93.31 103 LEU A O 1
ATOM 831 N N . ARG A 1 104 ? -12.047 -15.260 22.119 1.00 86.50 104 ARG A N 1
ATOM 832 C CA . ARG A 1 104 ? -12.938 -15.650 23.216 1.00 86.50 104 ARG A CA 1
ATOM 833 C C . ARG A 1 104 ? -12.287 -15.366 24.559 1.00 86.50 104 ARG A C 1
ATOM 835 O O . ARG A 1 104 ? -11.095 -15.715 24.696 1.00 86.50 104 ARG A O 1
#

Sequence (104 aa):
ATGELHPHQEFVDPQTGVRNVETVINITRDDVEEYFGKDKFKCECVAWSSRGQIRSQPAVIDVAYLKKQFDSPPYSQNVEMDHQAELRCHAPPGVPPPQIYWLR

Secondary structure (DSSP, 8-state):
-------EEEEE-TTT--EEEEE-----HHHHHT---SS--EE--EEEETTEEEEPPPEE----EE-SS-SBPPPP----TT-------BPPPEESPPP-----